Protein AF-A0A920HCD6-F1 (afdb_monomer_lite)

pLDDT: mean 88.65, std 14.29, range [40.38, 98.19]

Sequence (87 aa):
MPDLSRAYVDPFFSQTTLAVFCDVLDPITGEPYERDPRGTAKAALAHMQAAGIADTAYFGPEAEFFIFEDVQGGRVHEPFDVSGGLS

Foldseek 3Di:
DWDPPDKDFDPPDPDTDIDTDDFDADPPPRHGDPPGVVSVVVVVQVVCVVVVNDNDDDDDDDDFDFDAPDDDPPDGDDTDGPPPPDD

Structure (mmCIF, N/CA/C/O backbone):
data_AF-A0A920HCD6-F1
#
_entry.id   AF-A0A920HCD6-F1
#
loop_
_atom_site.group_PDB
_atom_site.id
_atom_site.type_symbol
_atom_site.label_atom_id
_atom_site.label_alt_id
_atom_site.label_comp_id
_atom_site.label_asym_id
_atom_site.label_entity_id
_atom_site.label_seq_id
_atom_site.pdbx_PDB_ins_code
_atom_site.Cartn_x
_atom_site.Cartn_y
_atom_site.Cartn_z
_atom_site.occupancy
_atom_site.B_iso_or_equiv
_atom_site.auth_seq_id
_atom_site.auth_comp_id
_atom_site.auth_asym_id
_atom_site.auth_atom_id
_atom_site.pdbx_PDB_model_num
ATOM 1 N N . MET A 1 1 ? -0.212 2.020 11.207 1.00 93.06 1 MET A N 1
ATOM 2 C CA . MET A 1 1 ? -0.502 0.641 11.632 1.00 93.06 1 MET A CA 1
ATOM 3 C C . MET A 1 1 ? -0.053 -0.344 10.558 1.00 93.06 1 MET A C 1
ATOM 5 O O . MET A 1 1 ? -0.488 -0.167 9.426 1.00 93.06 1 MET A O 1
ATOM 9 N N . PRO A 1 2 ? 0.805 -1.332 10.869 1.00 95.06 2 PRO A N 1
ATOM 10 C CA . PRO A 1 2 ? 1.211 -2.371 9.920 1.00 95.06 2 PRO A CA 1
ATOM 11 C C . PRO A 1 2 ? 0.055 -3.300 9.525 1.00 95.06 2 PRO A C 1
ATOM 13 O O . PRO A 1 2 ? -0.736 -3.707 10.373 1.00 95.06 2 PRO A O 1
ATOM 16 N N . ASP A 1 3 ? -0.010 -3.667 8.249 1.00 95.81 3 ASP A N 1
ATOM 17 C CA . ASP A 1 3 ? -0.999 -4.564 7.655 1.00 95.81 3 ASP A CA 1
ATOM 18 C C . ASP A 1 3 ? -0.279 -5.728 6.957 1.00 95.81 3 ASP A C 1
ATOM 20 O O . ASP A 1 3 ? 0.431 -5.550 5.963 1.00 95.81 3 ASP A O 1
ATOM 24 N N . LEU A 1 4 ? -0.457 -6.934 7.503 1.00 96.50 4 LEU A N 1
ATOM 25 C CA . LEU A 1 4 ? 0.261 -8.139 7.083 1.00 96.50 4 LEU A CA 1
ATOM 26 C C . LEU A 1 4 ? -0.437 -8.914 5.957 1.00 96.50 4 LEU A C 1
ATOM 28 O O . LEU A 1 4 ? 0.112 -9.905 5.483 1.00 96.50 4 LEU A O 1
ATOM 32 N N . SER A 1 5 ? -1.619 -8.481 5.506 1.00 96.69 5 SER A N 1
ATOM 33 C CA . SER A 1 5 ? -2.429 -9.221 4.521 1.00 96.69 5 SER A CA 1
ATOM 34 C C . SER A 1 5 ? -1.718 -9.461 3.185 1.00 96.69 5 SER A C 1
ATOM 36 O O . SER A 1 5 ? -2.010 -10.441 2.501 1.00 96.69 5 SER A O 1
ATOM 38 N N . ARG A 1 6 ? -0.781 -8.577 2.814 1.00 95.12 6 ARG A N 1
ATOM 39 C CA . ARG A 1 6 ? 0.037 -8.667 1.593 1.00 95.12 6 ARG A CA 1
ATOM 40 C C . ARG A 1 6 ? 1.517 -8.362 1.832 1.00 95.12 6 ARG A C 1
ATOM 42 O O . ARG A 1 6 ? 2.167 -7.761 0.980 1.00 95.12 6 ARG A O 1
ATOM 49 N N . ALA A 1 7 ? 2.039 -8.732 2.998 1.00 97.38 7 ALA A N 1
ATOM 50 C CA . ALA A 1 7 ? 3.477 -8.654 3.242 1.00 97.38 7 ALA A CA 1
ATOM 51 C C . ALA A 1 7 ? 4.242 -9.619 2.313 1.00 97.38 7 ALA A C 1
ATOM 53 O O . ALA A 1 7 ? 3.748 -10.706 2.008 1.00 97.38 7 ALA A O 1
ATOM 54 N N . TYR A 1 8 ? 5.441 -9.236 1.869 1.00 97.44 8 TYR A N 1
ATOM 55 C CA . TYR A 1 8 ? 6.277 -10.055 0.981 1.00 97.44 8 TYR A CA 1
ATOM 56 C C . TYR A 1 8 ? 7.773 -9.860 1.265 1.00 97.44 8 TYR A C 1
ATOM 58 O O . TYR A 1 8 ? 8.180 -8.835 1.809 1.00 97.44 8 TYR A O 1
ATOM 66 N N . VAL A 1 9 ? 8.598 -10.854 0.922 1.00 97.88 9 VAL A N 1
ATOM 67 C CA . VAL A 1 9 ? 10.064 -10.752 1.027 1.00 97.88 9 VAL A CA 1
ATOM 68 C C . VAL A 1 9 ? 10.590 -9.975 -0.175 1.00 97.88 9 VAL A C 1
ATOM 70 O O . VAL A 1 9 ? 10.288 -10.334 -1.312 1.00 97.88 9 VAL A O 1
ATOM 73 N N . ASP A 1 10 ? 11.362 -8.920 0.073 1.00 97.12 10 ASP A N 1
ATOM 74 C CA . ASP A 1 10 ? 11.966 -8.111 -0.984 1.00 97.12 10 ASP A CA 1
ATOM 75 C C . ASP A 1 10 ? 13.003 -8.946 -1.769 1.00 97.12 10 ASP A C 1
ATOM 77 O O . ASP A 1 10 ? 13.913 -9.509 -1.153 1.00 97.12 10 ASP A O 1
ATOM 81 N N . PRO A 1 11 ? 12.883 -9.062 -3.106 1.00 97.44 11 PRO A N 1
ATOM 82 C CA . PRO A 1 11 ? 13.767 -9.906 -3.909 1.00 97.44 11 PRO A CA 1
ATOM 83 C C . PRO A 1 11 ? 15.102 -9.240 -4.289 1.00 97.44 11 PRO A C 1
ATOM 85 O O . PRO A 1 11 ? 15.945 -9.893 -4.901 1.00 97.44 11 PRO A O 1
ATOM 88 N N . PHE A 1 12 ? 15.298 -7.958 -3.978 1.00 97.06 12 PHE A N 1
ATOM 89 C CA . PHE A 1 12 ? 16.442 -7.158 -4.423 1.00 97.06 12 PHE A CA 1
ATOM 90 C C . PHE A 1 12 ? 17.421 -6.826 -3.293 1.00 97.06 12 PHE A C 1
ATOM 92 O O . PHE A 1 12 ? 18.607 -6.607 -3.550 1.00 97.06 12 PHE A O 1
ATOM 99 N N . PHE A 1 13 ? 16.955 -6.782 -2.044 1.00 96.31 13 PHE A N 1
ATOM 100 C CA . PHE A 1 13 ? 17.822 -6.517 -0.896 1.00 96.31 13 PHE A CA 1
ATOM 101 C C . PHE A 1 13 ? 18.812 -7.668 -0.647 1.00 96.31 13 PHE A C 1
ATOM 103 O O . PHE A 1 13 ? 18.466 -8.845 -0.715 1.00 96.31 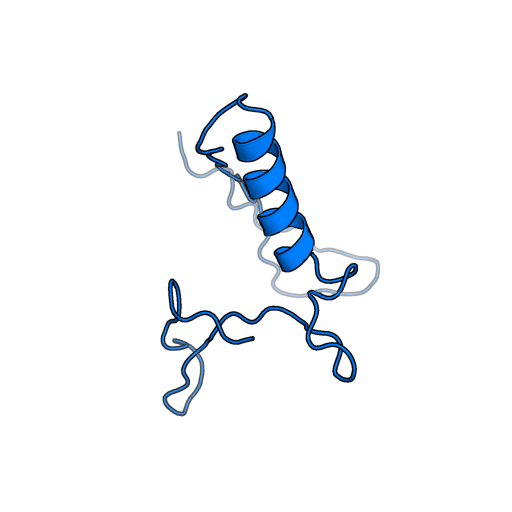13 PHE A O 1
ATOM 110 N N . SER A 1 14 ? 20.063 -7.327 -0.307 1.00 96.44 14 SER A N 1
ATOM 111 C CA . SER A 1 14 ? 21.127 -8.314 -0.049 1.00 96.44 14 SER A CA 1
ATOM 112 C C . SER A 1 14 ? 20.909 -9.122 1.232 1.00 96.44 14 SER A C 1
ATOM 114 O O . SER A 1 14 ? 21.301 -10.284 1.314 1.00 96.44 14 SER A O 1
ATOM 116 N N . GLN A 1 15 ? 20.294 -8.505 2.241 1.00 97.56 15 GLN A N 1
ATOM 117 C CA . GLN A 1 15 ? 19.839 -9.164 3.459 1.00 97.56 15 GLN A CA 1
ATOM 118 C C . GLN A 1 15 ? 18.339 -9.427 3.363 1.00 97.56 15 GLN A C 1
ATOM 120 O O . GLN A 1 15 ? 17.590 -8.568 2.894 1.00 97.56 15 GLN A O 1
ATOM 125 N N . THR A 1 16 ? 17.897 -10.583 3.864 1.00 97.25 16 THR A N 1
ATOM 126 C CA . THR A 1 16 ? 16.479 -10.961 3.883 1.00 97.25 16 THR A CA 1
ATOM 127 C C . THR A 1 16 ? 15.644 -9.880 4.562 1.00 97.25 16 THR A C 1
ATOM 129 O O . THR A 1 16 ? 15.723 -9.695 5.776 1.00 97.25 16 THR A O 1
ATOM 132 N N . THR A 1 17 ? 14.835 -9.184 3.765 1.00 98.19 17 THR A N 1
ATOM 133 C CA . THR A 1 17 ? 14.036 -8.034 4.197 1.00 98.19 17 THR A CA 1
ATOM 134 C C . THR A 1 17 ? 12.560 -8.296 3.914 1.00 98.19 17 THR A C 1
ATOM 136 O O . THR A 1 17 ? 12.205 -8.770 2.837 1.00 98.19 17 THR A O 1
ATOM 139 N N . LEU A 1 18 ? 11.691 -8.004 4.886 1.00 97.69 18 LEU A N 1
ATOM 140 C CA . LEU A 1 18 ? 10.239 -8.123 4.747 1.00 97.69 18 LEU A CA 1
ATOM 141 C C . LEU A 1 18 ? 9.629 -6.743 4.472 1.00 97.69 18 LEU A C 1
ATOM 143 O O . LEU A 1 18 ? 9.731 -5.845 5.308 1.00 97.69 18 LEU A O 1
ATOM 147 N N . ALA A 1 19 ? 8.959 -6.596 3.333 1.00 97.88 19 ALA A N 1
ATOM 148 C CA . ALA A 1 19 ? 8.166 -5.423 2.999 1.00 97.88 19 ALA A CA 1
ATOM 149 C C . ALA A 1 19 ? 6.748 -5.562 3.573 1.00 97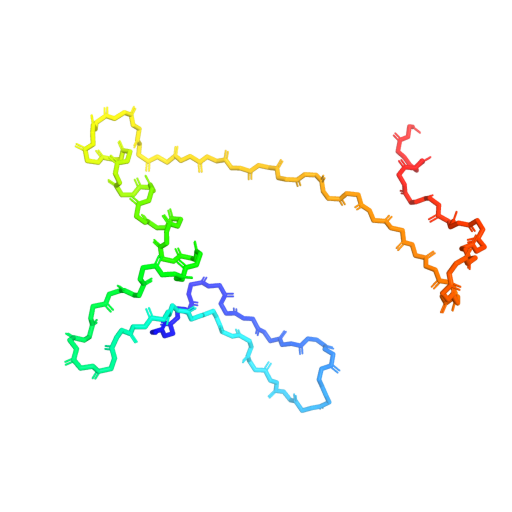.88 19 ALA A C 1
ATOM 151 O O . ALA A 1 19 ? 6.070 -6.575 3.373 1.00 97.88 19 ALA A O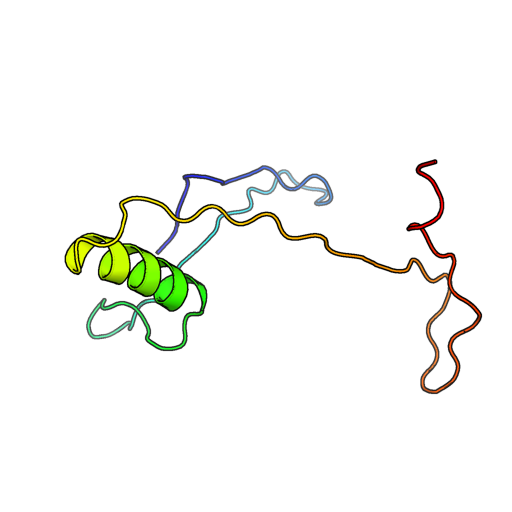 1
ATOM 152 N N . VAL A 1 20 ? 6.297 -4.533 4.296 1.00 97.94 20 VAL A N 1
ATOM 153 C CA . VAL A 1 20 ? 4.992 -4.494 4.969 1.00 97.94 20 VAL A CA 1
ATOM 154 C C . VAL A 1 20 ? 4.298 -3.177 4.649 1.00 97.94 20 VAL A C 1
ATOM 156 O O . VAL A 1 20 ? 4.902 -2.109 4.741 1.00 97.94 20 VAL A O 1
ATOM 159 N N . PHE A 1 21 ? 3.018 -3.247 4.294 1.00 97.31 21 PHE A N 1
ATOM 160 C CA . PHE A 1 21 ? 2.206 -2.052 4.105 1.00 97.31 21 PHE A CA 1
ATOM 161 C C . PHE A 1 21 ? 1.767 -1.481 5.449 1.00 97.31 21 PHE A C 1
ATOM 163 O O . PHE A 1 21 ? 1.444 -2.229 6.368 1.00 97.31 21 PHE A O 1
ATOM 170 N N . CYS A 1 22 ? 1.694 -0.158 5.547 1.00 96.06 22 CYS A N 1
ATOM 171 C CA . CYS A 1 22 ? 1.283 0.526 6.764 1.00 96.06 22 CYS A CA 1
ATOM 172 C C . CYS A 1 22 ? 0.290 1.641 6.446 1.00 96.06 22 CYS A C 1
ATOM 174 O O . CYS A 1 22 ? 0.427 2.314 5.428 1.00 96.06 22 CYS A O 1
ATOM 176 N N . ASP A 1 23 ? -0.654 1.856 7.357 1.00 96.06 23 ASP A N 1
ATOM 177 C CA . ASP A 1 23 ? -1.477 3.066 7.395 1.00 96.06 23 ASP A CA 1
ATOM 178 C C . ASP A 1 23 ? -0.832 4.113 8.325 1.00 96.06 23 ASP A C 1
ATOM 180 O O . ASP A 1 23 ? -0.096 3.753 9.255 1.00 96.06 23 ASP A O 1
ATOM 184 N N . VAL A 1 24 ? -1.136 5.395 8.144 1.00 96.06 24 VAL A N 1
ATOM 185 C CA . VAL A 1 24 ? -0.714 6.468 9.062 1.00 96.06 24 VAL A CA 1
ATOM 186 C C . VAL A 1 24 ? -1.822 6.749 10.078 1.00 96.06 24 VAL A C 1
ATOM 188 O O . VAL A 1 24 ? -2.992 6.857 9.718 1.00 96.06 24 VAL A O 1
ATOM 191 N N . LEU A 1 25 ? -1.447 6.874 11.353 1.00 95.56 25 LEU A N 1
ATOM 192 C CA . LEU A 1 25 ? -2.351 7.239 12.446 1.00 95.56 25 LEU A CA 1
ATOM 193 C C . LEU A 1 25 ? -1.872 8.535 13.102 1.00 95.56 25 LEU A C 1
ATOM 195 O O . LEU A 1 25 ? -0.663 8.773 13.184 1.00 95.56 25 LEU A O 1
ATOM 199 N N . ASP A 1 26 ? -2.809 9.344 13.588 1.00 94.69 26 ASP A N 1
ATOM 200 C CA . ASP A 1 26 ? -2.500 10.489 14.440 1.00 94.69 26 ASP A CA 1
ATOM 201 C C . ASP A 1 26 ? -1.878 9.994 15.764 1.00 94.69 26 ASP A C 1
ATOM 203 O O . ASP A 1 26 ? -2.434 9.102 16.410 1.00 94.69 26 ASP A O 1
ATOM 207 N N . PRO A 1 27 ? -0.720 10.528 16.190 1.00 93.62 27 PRO A N 1
ATOM 208 C CA . PRO A 1 27 ? -0.017 10.028 17.370 1.00 93.62 27 PRO A CA 1
ATOM 209 C C . PRO A 1 27 ? -0.695 10.392 18.700 1.00 93.62 27 PRO A C 1
ATOM 211 O O . PRO A 1 27 ? -0.385 9.775 19.718 1.00 93.62 27 PRO A O 1
ATOM 214 N N . ILE A 1 28 ? -1.568 11.402 18.716 1.00 95.94 28 ILE A N 1
ATOM 215 C CA . ILE A 1 28 ? -2.282 11.872 19.907 1.00 95.94 28 ILE A CA 1
ATOM 216 C C . ILE A 1 28 ? -3.599 11.114 20.049 1.00 95.94 28 ILE A C 1
ATOM 218 O O . ILE A 1 28 ? -3.900 10.609 21.128 1.00 95.94 28 ILE A O 1
ATOM 222 N N . THR A 1 29 ? -4.393 11.049 18.978 1.00 95.44 29 THR A N 1
ATOM 223 C CA . THR A 1 29 ? -5.740 10.456 19.029 1.00 95.44 29 THR A CA 1
ATOM 224 C C . THR A 1 29 ? -5.755 8.971 18.680 1.00 95.44 29 THR A C 1
ATOM 226 O O . THR A 1 29 ? -6.669 8.264 19.091 1.00 95.44 29 THR A O 1
ATOM 229 N N . GLY A 1 30 ? -4.755 8.482 17.941 1.00 92.62 30 GLY A N 1
ATOM 230 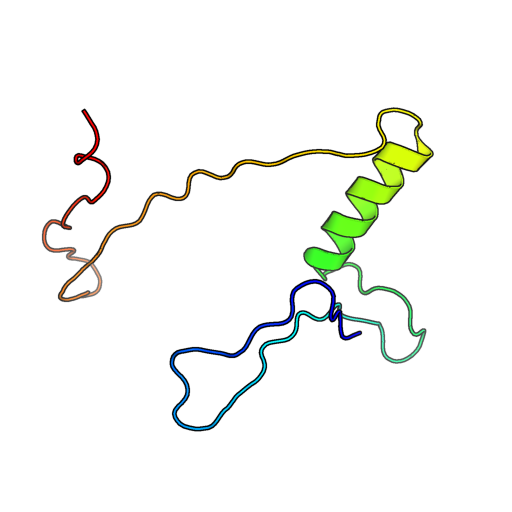C CA . GLY A 1 30 ? -4.732 7.125 17.393 1.00 92.62 30 GLY A CA 1
ATOM 231 C C . GLY A 1 30 ? -5.651 6.923 16.184 1.00 92.62 30 GLY A C 1
ATOM 232 O O . GLY A 1 30 ? -5.714 5.815 15.653 1.00 92.62 30 GLY A O 1
ATOM 233 N N . GLU A 1 31 ? -6.346 7.970 15.739 1.00 94.38 31 GLU A N 1
ATOM 234 C CA . GLU A 1 31 ? -7.296 7.911 14.629 1.00 94.38 31 GLU A CA 1
ATOM 235 C C . GLU A 1 31 ? -6.589 7.844 13.263 1.00 94.38 31 GLU A C 1
ATOM 237 O O . GLU A 1 31 ? -5.443 8.295 13.131 1.00 94.38 31 GLU A O 1
ATOM 242 N N . PRO A 1 32 ? -7.255 7.310 12.219 1.00 94.12 32 PRO A N 1
ATOM 243 C CA . PRO A 1 32 ? -6.737 7.325 10.856 1.00 94.12 32 PRO A CA 1
ATOM 244 C C . PRO A 1 32 ? -6.375 8.734 10.386 1.00 94.12 32 PRO A C 1
ATOM 246 O O . PRO A 1 32 ? -7.159 9.675 10.510 1.00 94.12 32 PRO A O 1
ATOM 249 N N . TYR A 1 33 ? -5.189 8.876 9.800 1.00 94.94 33 TYR A N 1
ATOM 250 C CA . TYR A 1 33 ? -4.738 10.159 9.282 1.00 94.94 33 TYR A CA 1
ATOM 251 C C . TYR A 1 33 ? -5.414 10.483 7.944 1.00 94.94 33 TYR A C 1
ATOM 253 O O . TYR A 1 33 ? -5.287 9.738 6.976 1.00 94.94 33 TYR A O 1
ATOM 261 N N . GLU A 1 34 ? -6.091 11.630 7.859 1.00 92.50 34 GLU A N 1
ATOM 262 C CA . GLU A 1 34 ? -6.919 12.001 6.698 1.00 92.50 34 GLU A CA 1
ATOM 263 C C . GLU A 1 34 ? -6.134 12.113 5.378 1.00 92.50 34 GLU A C 1
ATOM 265 O O . GLU A 1 34 ? -6.688 11.891 4.303 1.00 92.50 34 GLU A O 1
ATOM 270 N N . ARG A 1 35 ? -4.833 12.430 5.439 1.00 93.81 35 ARG A N 1
ATOM 271 C CA . ARG A 1 35 ? -3.980 12.564 4.242 1.00 93.81 35 ARG A CA 1
ATOM 272 C C . ARG A 1 35 ? -3.248 11.279 3.861 1.00 93.81 35 ARG A C 1
ATOM 274 O O . ARG A 1 35 ? -2.400 11.316 2.973 1.00 93.81 35 ARG A O 1
ATOM 281 N N . ASP A 1 36 ? -3.530 10.167 4.535 1.00 96.56 36 ASP A N 1
ATOM 282 C CA . ASP A 1 36 ? -3.051 8.859 4.103 1.00 96.56 36 ASP A CA 1
ATOM 283 C C . ASP A 1 36 ? -3.910 8.356 2.927 1.00 96.56 36 ASP A C 1
ATOM 285 O O . ASP A 1 36 ? -5.074 8.003 3.138 1.00 96.56 36 ASP A O 1
ATOM 289 N N . PRO A 1 37 ? -3.365 8.261 1.697 1.00 96.94 37 PRO A N 1
ATOM 290 C CA . PRO A 1 37 ? -4.131 7.805 0.538 1.00 96.94 37 PRO A CA 1
ATOM 291 C C . PRO A 1 37 ? -4.685 6.384 0.713 1.00 96.94 37 PRO A C 1
ATOM 293 O O . PRO A 1 37 ? -5.759 6.069 0.193 1.00 96.94 37 PRO A O 1
ATOM 296 N N . ARG A 1 38 ? -3.994 5.515 1.465 1.00 96.19 38 ARG A N 1
ATOM 297 C CA . ARG A 1 38 ? -4.475 4.157 1.754 1.00 96.19 38 ARG A CA 1
ATOM 298 C C . ARG A 1 38 ? -5.656 4.190 2.722 1.00 96.19 38 ARG A C 1
ATOM 300 O O . ARG A 1 38 ? -6.631 3.466 2.513 1.00 96.19 38 ARG A O 1
ATOM 307 N N . GLY A 1 39 ? -5.589 5.055 3.733 1.00 95.50 39 GLY A N 1
ATOM 308 C CA . GLY A 1 39 ? -6.703 5.353 4.632 1.00 95.50 39 GLY A CA 1
ATOM 309 C C . GLY A 1 39 ? -7.932 5.847 3.866 1.00 95.50 39 GLY A C 1
ATOM 310 O O . GLY A 1 39 ? -9.023 5.302 4.039 1.00 95.50 39 GLY A O 1
ATOM 311 N N . THR A 1 40 ? -7.747 6.790 2.935 1.00 95.94 40 THR A N 1
ATOM 312 C CA . THR A 1 40 ? -8.822 7.281 2.056 1.00 95.94 40 THR A CA 1
ATOM 313 C C . THR A 1 40 ? -9.443 6.156 1.220 1.00 95.94 40 THR A C 1
ATOM 315 O O . THR A 1 40 ? -10.667 6.055 1.144 1.00 95.94 40 THR A O 1
ATOM 318 N N . ALA A 1 41 ? -8.634 5.266 0.634 1.00 95.75 41 ALA A N 1
ATOM 319 C CA . ALA A 1 41 ? -9.138 4.137 -0.153 1.00 95.75 41 ALA A CA 1
ATOM 320 C C . ALA A 1 41 ? -9.973 3.150 0.688 1.00 95.75 41 ALA A C 1
ATOM 322 O O . ALA A 1 41 ? -11.035 2.703 0.250 1.00 95.75 41 ALA A O 1
ATOM 323 N N . LYS A 1 42 ? -9.535 2.843 1.919 1.00 95.19 42 LYS A N 1
ATOM 324 C CA . LYS A 1 42 ? -10.297 2.010 2.868 1.00 95.19 42 LYS A CA 1
ATOM 325 C C . LYS A 1 42 ? -11.622 2.670 3.260 1.00 95.19 42 LYS A C 1
ATOM 327 O O . LYS A 1 42 ? -12.654 2.000 3.271 1.00 95.19 42 LYS A O 1
ATOM 332 N N . ALA A 1 43 ? -11.607 3.977 3.529 1.00 94.81 43 ALA A N 1
ATOM 333 C CA . ALA A 1 43 ? -12.807 4.744 3.857 1.00 94.81 43 ALA A CA 1
ATOM 334 C C . ALA A 1 43 ? -13.814 4.769 2.695 1.00 94.81 43 ALA A C 1
ATOM 336 O O . ALA A 1 43 ? -15.011 4.616 2.928 1.00 94.81 43 ALA A O 1
ATOM 337 N N . ALA A 1 44 ? -13.346 4.887 1.448 1.00 95.81 44 ALA A N 1
ATOM 338 C CA . ALA A 1 44 ? -14.204 4.831 0.265 1.00 95.81 44 ALA A CA 1
ATOM 339 C C . ALA A 1 44 ? -14.910 3.469 0.119 1.00 95.81 44 ALA A C 1
ATOM 341 O O . ALA A 1 44 ? -16.119 3.425 -0.119 1.00 95.81 44 ALA A O 1
ATOM 342 N N . LEU A 1 45 ? -14.186 2.361 0.320 1.00 95.75 45 LEU A N 1
ATOM 343 C CA . LEU A 1 45 ? -14.772 1.017 0.284 1.00 95.75 45 LEU A CA 1
ATOM 344 C C . LEU A 1 45 ? -15.804 0.818 1.409 1.00 95.75 45 LEU A C 1
ATOM 346 O O . LEU A 1 45 ? -16.908 0.339 1.154 1.00 95.75 45 LEU A O 1
ATOM 350 N N . ALA A 1 46 ? -15.476 1.246 2.633 1.00 95.75 46 ALA A N 1
ATOM 351 C CA . ALA A 1 46 ? -16.389 1.182 3.775 1.00 95.75 46 ALA A CA 1
ATOM 352 C C . ALA A 1 46 ? -17.645 2.045 3.567 1.00 95.75 46 ALA A C 1
ATOM 354 O O . ALA A 1 46 ? -18.746 1.633 3.926 1.00 95.75 46 ALA A O 1
ATOM 355 N N . HIS A 1 47 ? -17.500 3.222 2.952 1.00 96.50 47 HIS A N 1
ATOM 356 C CA . HIS A 1 47 ? -18.624 4.095 2.622 1.00 96.50 47 HIS A CA 1
ATOM 357 C C . HIS A 1 47 ? -19.579 3.446 1.615 1.00 96.50 47 HIS A C 1
ATOM 359 O O . HIS A 1 47 ? -20.787 3.454 1.835 1.00 96.50 47 HIS A O 1
A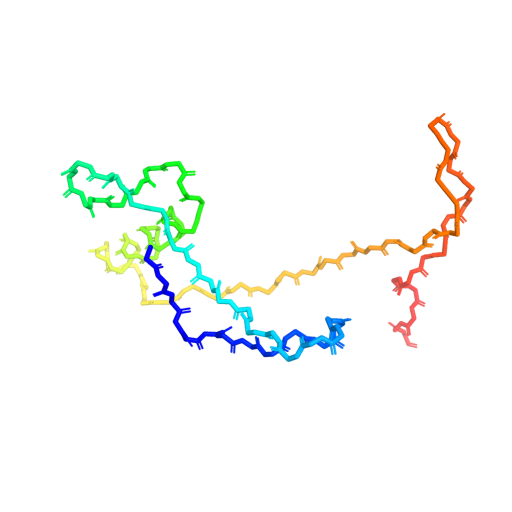TOM 365 N N . MET A 1 48 ? -19.054 2.848 0.542 1.00 97.19 48 MET A N 1
ATOM 366 C CA . MET A 1 48 ? -19.859 2.138 -0.460 1.00 97.19 48 MET A CA 1
ATOM 367 C C . MET A 1 48 ? -20.677 0.999 0.166 1.00 97.19 48 MET A C 1
ATOM 369 O O . MET A 1 48 ? -21.862 0.848 -0.148 1.00 97.19 48 MET A O 1
ATOM 373 N N . GLN A 1 49 ? -20.059 0.248 1.082 1.00 96.62 49 GLN A N 1
ATOM 374 C CA . GLN A 1 49 ? -20.730 -0.817 1.821 1.00 96.62 49 GLN A CA 1
ATOM 375 C C . GLN A 1 49 ? -21.800 -0.259 2.773 1.00 96.62 49 GLN A C 1
ATOM 377 O O . GLN A 1 49 ? -22.932 -0.736 2.773 1.00 96.62 49 GLN A O 1
ATOM 382 N N . ALA A 1 50 ? -21.486 0.790 3.541 1.00 97.31 50 ALA A N 1
ATOM 383 C CA . ALA A 1 50 ? -22.427 1.426 4.467 1.00 97.31 50 ALA A CA 1
ATOM 384 C C . ALA A 1 50 ? -23.623 2.086 3.757 1.00 97.31 50 ALA A C 1
ATOM 386 O O . ALA A 1 50 ? -24.729 2.100 4.291 1.00 97.31 50 ALA A O 1
ATOM 387 N N . ALA A 1 51 ? -23.416 2.603 2.544 1.00 97.31 51 ALA A N 1
ATOM 388 C CA . ALA A 1 51 ? -24.472 3.141 1.692 1.00 97.31 51 ALA A CA 1
ATOM 389 C C . ALA A 1 51 ? -25.366 2.050 1.065 1.00 97.31 51 ALA A C 1
ATOM 391 O O . ALA A 1 51 ? -26.379 2.378 0.450 1.00 97.31 51 ALA A O 1
ATOM 392 N N . GLY A 1 52 ? -25.006 0.766 1.202 1.00 96.19 52 GLY A N 1
ATOM 393 C CA . GLY A 1 52 ? -25.759 -0.360 0.646 1.00 96.19 52 GLY A CA 1
ATOM 394 C C . GLY A 1 52 ? -25.669 -0.479 -0.877 1.00 96.19 52 GLY A C 1
ATOM 395 O O . GLY A 1 52 ? -26.564 -1.052 -1.492 1.00 96.19 52 GLY A O 1
ATOM 396 N N . ILE A 1 53 ? -24.623 0.083 -1.496 1.00 96.06 53 ILE A N 1
ATOM 397 C CA . ILE A 1 53 ? -24.454 0.078 -2.957 1.00 96.06 53 ILE A CA 1
ATOM 398 C C . ILE A 1 53 ? -23.865 -1.257 -3.424 1.00 96.06 53 ILE A C 1
ATOM 400 O O . ILE A 1 53 ? -24.393 -1.882 -4.341 1.00 96.06 53 ILE A O 1
ATOM 404 N N . ALA A 1 54 ? -22.758 -1.678 -2.808 1.00 95.00 54 ALA A N 1
ATOM 405 C CA . ALA A 1 54 ? -22.056 -2.921 -3.116 1.00 95.00 54 ALA A CA 1
ATOM 406 C C . ALA A 1 54 ? -21.088 -3.293 -1.983 1.00 95.00 54 ALA A C 1
ATOM 408 O O . ALA A 1 54 ? -20.636 -2.426 -1.234 1.00 95.00 54 ALA A O 1
ATOM 409 N N . ASP A 1 55 ? -20.710 -4.570 -1.911 1.00 94.25 55 ASP A N 1
ATOM 410 C CA . ASP A 1 55 ? -19.753 -5.073 -0.917 1.00 94.25 55 ASP A CA 1
ATOM 411 C C . ASP A 1 55 ? -18.288 -4.950 -1.363 1.00 94.25 55 ASP A C 1
ATOM 413 O O . ASP A 1 55 ? -17.377 -4.894 -0.540 1.00 94.25 55 ASP A O 1
ATOM 417 N N . THR A 1 56 ? -18.012 -4.967 -2.670 1.00 94.88 56 THR A N 1
ATOM 418 C CA . THR A 1 56 ? -16.641 -4.972 -3.203 1.00 94.88 56 THR A CA 1
ATOM 419 C C . THR A 1 56 ? -16.573 -4.266 -4.551 1.00 94.88 56 THR A C 1
ATOM 421 O O . THR A 1 56 ? -17.416 -4.484 -5.417 1.00 94.88 56 THR A O 1
ATOM 424 N N . ALA A 1 57 ? -15.536 -3.448 -4.735 1.00 95.62 57 ALA A N 1
ATOM 425 C CA . ALA A 1 57 ? -15.181 -2.837 -6.010 1.00 95.62 57 ALA A CA 1
ATOM 426 C C . ALA A 1 57 ? -13.860 -3.442 -6.506 1.00 95.62 57 ALA A C 1
ATOM 428 O O . ALA A 1 57 ? -12.846 -3.387 -5.808 1.00 95.62 57 ALA A O 1
ATOM 429 N N . TYR A 1 58 ? -13.875 -4.033 -7.702 1.00 96.19 58 TYR A N 1
ATOM 430 C CA . TYR A 1 58 ? -12.695 -4.624 -8.332 1.00 96.19 58 TYR A CA 1
ATOM 431 C C . TYR A 1 58 ? -12.049 -3.625 -9.297 1.00 96.19 58 TYR A C 1
ATOM 433 O O . TYR A 1 58 ? -12.740 -3.008 -10.103 1.00 96.19 58 TYR A O 1
ATOM 441 N N . PHE A 1 59 ? -10.722 -3.495 -9.230 1.00 96.25 59 PHE A N 1
ATOM 442 C CA . PHE A 1 59 ? -9.932 -2.599 -10.078 1.00 96.25 59 PHE A CA 1
ATOM 443 C C . PHE A 1 59 ? -8.870 -3.401 -10.839 1.00 96.25 59 PHE A C 1
ATOM 445 O O . PHE A 1 59 ? -8.137 -4.177 -10.225 1.00 96.25 59 PHE A O 1
ATOM 452 N N . GLY A 1 60 ? -8.780 -3.193 -12.156 1.00 96.44 60 GLY A N 1
ATOM 453 C CA . GLY A 1 60 ? -7.763 -3.776 -13.037 1.00 96.44 60 GLY A CA 1
ATOM 454 C C . GLY A 1 60 ? -6.947 -2.677 -13.720 1.00 96.44 60 GLY A C 1
ATOM 455 O O . GLY A 1 60 ? -7.335 -2.248 -14.801 1.00 96.44 60 GLY A O 1
ATOM 456 N N . PRO A 1 61 ? -5.885 -2.152 -13.081 1.00 94.25 61 PRO A N 1
ATOM 457 C CA . PRO A 1 61 ? -5.054 -1.113 -13.680 1.00 94.25 61 PRO A CA 1
ATOM 458 C C . PRO A 1 61 ? -4.136 -1.687 -14.772 1.00 94.25 61 PRO A C 1
ATOM 460 O O . PRO A 1 61 ? -3.465 -2.693 -14.548 1.00 94.25 61 PRO A O 1
ATOM 463 N N . GLU A 1 62 ? -4.053 -1.004 -15.913 1.00 95.81 62 GLU A N 1
ATOM 464 C CA . GLU A 1 62 ? -3.107 -1.291 -17.001 1.00 95.81 62 GLU A CA 1
ATOM 465 C C . GLU A 1 62 ? -2.024 -0.205 -17.004 1.00 95.81 62 GLU A C 1
ATOM 467 O O . GLU A 1 62 ? -2.230 0.906 -17.489 1.00 95.81 62 GLU A O 1
ATOM 472 N N . ALA A 1 63 ? -0.892 -0.493 -16.358 1.00 91.50 63 ALA A N 1
ATOM 473 C CA . ALA A 1 63 ? 0.217 0.449 -16.250 1.00 91.50 63 ALA A CA 1
ATOM 474 C C . ALA A 1 63 ? 1.220 0.223 -17.388 1.00 91.50 63 ALA A C 1
ATOM 476 O O . ALA A 1 63 ? 2.023 -0.709 -17.339 1.00 91.50 63 ALA A O 1
ATOM 477 N N . GLU A 1 64 ? 1.187 1.094 -18.391 1.00 93.12 64 GLU A N 1
ATOM 478 C CA . GLU A 1 64 ? 2.231 1.176 -19.413 1.00 93.12 64 GLU A CA 1
ATOM 479 C C . GLU A 1 64 ? 3.478 1.868 -18.845 1.00 93.12 64 GLU A C 1
ATOM 481 O O . GLU A 1 64 ? 3.390 2.794 -18.031 1.00 93.12 64 GLU A O 1
ATOM 486 N N . PHE A 1 65 ? 4.659 1.415 -19.261 1.00 90.50 65 PHE A N 1
ATOM 487 C CA . PHE A 1 65 ? 5.934 1.989 -18.840 1.00 90.50 65 PHE A CA 1
ATOM 488 C C . PHE A 1 65 ? 6.967 1.904 -19.964 1.00 90.50 65 PHE A C 1
ATOM 490 O O . PHE A 1 65 ? 6.855 1.083 -20.868 1.00 90.50 65 PHE A O 1
ATOM 497 N N . PHE A 1 66 ? 7.999 2.741 -19.879 1.00 88.56 66 PHE A N 1
ATOM 498 C CA . PHE A 1 66 ? 9.141 2.733 -20.790 1.00 88.56 66 PHE A CA 1
ATOM 499 C C . PHE A 1 66 ? 10.406 2.315 -20.041 1.00 88.56 66 PHE A C 1
ATOM 501 O O . PHE A 1 66 ? 10.564 2.633 -18.859 1.00 88.56 66 PHE A O 1
ATOM 508 N N . ILE A 1 67 ? 11.325 1.641 -20.734 1.00 87.88 67 ILE A N 1
ATOM 509 C CA . ILE A 1 67 ? 12.662 1.331 -20.217 1.00 87.88 67 ILE A CA 1
ATOM 510 C C . ILE A 1 67 ? 13.672 2.185 -20.984 1.00 87.88 67 ILE A C 1
ATOM 512 O O . ILE A 1 67 ? 13.763 2.104 -22.209 1.00 87.88 67 ILE A O 1
ATOM 516 N N . PHE A 1 68 ? 14.425 3.004 -20.251 1.00 86.50 68 PHE A N 1
ATOM 517 C CA . PHE A 1 68 ? 15.448 3.897 -20.794 1.00 86.50 68 PHE A CA 1
ATOM 518 C C . PHE A 1 68 ? 16.846 3.428 -20.387 1.00 86.50 68 PHE A C 1
ATOM 520 O O . PHE A 1 68 ? 17.035 2.948 -19.270 1.00 86.50 68 PHE A O 1
ATOM 527 N N . GLU A 1 69 ? 17.824 3.611 -21.276 1.00 87.69 69 GLU A N 1
ATOM 528 C CA . GLU A 1 69 ? 19.243 3.374 -20.975 1.00 87.69 69 GLU A CA 1
ATOM 529 C C . GLU A 1 69 ? 19.887 4.572 -20.254 1.00 87.69 69 GLU A C 1
ATOM 531 O O . GLU A 1 69 ? 20.619 4.384 -19.286 1.00 87.69 69 GLU A O 1
ATOM 536 N N . ASP A 1 70 ? 19.580 5.801 -20.689 1.00 85.50 70 ASP A N 1
ATOM 537 C CA . ASP A 1 70 ? 20.067 7.051 -20.090 1.00 85.50 70 ASP A CA 1
ATOM 538 C C . ASP A 1 70 ? 18.965 8.126 -20.086 1.00 85.50 70 ASP A C 1
ATOM 540 O O . ASP A 1 70 ? 18.136 8.194 -20.999 1.00 85.50 70 ASP A O 1
ATOM 544 N N . VAL A 1 71 ? 18.961 8.980 -19.057 1.00 82.62 71 VAL A N 1
ATOM 545 C CA . VAL A 1 71 ? 18.003 10.083 -18.885 1.00 82.62 71 VAL A CA 1
ATOM 546 C C . VAL A 1 71 ? 18.766 11.384 -18.637 1.00 82.62 71 VAL A C 1
ATOM 548 O O . VAL A 1 71 ? 19.313 11.603 -17.557 1.00 82.62 71 VAL A O 1
ATOM 551 N N . GLN A 1 72 ? 18.737 12.299 -19.613 1.00 83.00 72 GLN A N 1
ATOM 552 C CA . GLN A 1 72 ? 19.296 13.649 -19.485 1.00 83.00 72 GLN A CA 1
ATOM 553 C C . GLN A 1 72 ? 18.191 14.706 -19.590 1.00 83.00 72 GLN A C 1
ATOM 555 O O . GLN A 1 72 ? 17.327 14.655 -20.467 1.00 83.00 72 GLN A O 1
ATOM 560 N N . GLY A 1 73 ? 18.210 15.689 -18.684 1.00 75.38 73 GLY A N 1
ATOM 561 C CA . GLY A 1 73 ? 17.181 16.727 -18.595 1.00 75.38 73 GLY A CA 1
ATOM 562 C C . GLY A 1 73 ? 16.977 17.467 -19.921 1.00 75.38 73 GLY A C 1
ATOM 563 O O . GLY A 1 73 ? 17.840 18.226 -20.354 1.00 75.38 73 GLY A O 1
ATOM 564 N N . GLY A 1 74 ? 15.823 17.248 -20.558 1.00 67.06 74 GLY A N 1
ATOM 565 C CA . GLY A 1 74 ? 15.413 17.909 -21.802 1.00 67.06 74 GLY A CA 1
ATOM 566 C C . GLY A 1 74 ? 15.657 17.125 -23.099 1.00 67.06 74 GLY A C 1
ATOM 567 O O . GLY A 1 74 ? 15.174 17.562 -24.142 1.00 67.06 74 GLY A O 1
ATOM 568 N N . ARG A 1 75 ? 16.348 15.975 -23.073 1.00 55.88 75 ARG A N 1
ATOM 569 C CA . ARG A 1 75 ? 16.479 15.078 -24.237 1.00 55.88 75 ARG A CA 1
ATOM 570 C C . ARG A 1 75 ? 16.290 13.634 -23.801 1.00 55.88 75 ARG A C 1
ATOM 572 O O . ARG A 1 75 ? 17.147 13.057 -23.144 1.00 55.88 75 ARG A O 1
ATOM 579 N N . VAL A 1 76 ? 15.168 13.060 -24.208 1.00 57.88 76 VAL A N 1
ATOM 580 C CA . VAL A 1 76 ? 14.926 11.624 -24.117 1.00 57.88 76 VAL A CA 1
ATOM 581 C C . VAL A 1 76 ? 15.358 11.030 -25.456 1.00 57.88 76 VAL A C 1
ATOM 583 O O . VAL A 1 76 ? 14.852 11.446 -26.498 1.00 57.88 76 VAL A O 1
ATOM 586 N N . HIS A 1 77 ? 16.348 10.135 -25.449 1.00 60.47 77 HIS A N 1
ATOM 587 C CA . HIS A 1 77 ? 16.608 9.278 -26.607 1.00 60.47 77 HIS A CA 1
ATOM 588 C C . HIS A 1 77 ? 15.426 8.303 -26.728 1.00 60.47 77 HIS A C 1
ATOM 590 O O . HIS A 1 77 ? 14.935 7.852 -25.696 1.00 60.47 77 HIS A O 1
ATOM 596 N N . GLU A 1 78 ? 14.946 8.036 -27.947 1.00 63.56 78 GLU A N 1
ATOM 597 C CA . GLU A 1 78 ? 13.740 7.227 -28.220 1.00 63.56 78 GLU A CA 1
ATOM 598 C C . GLU A 1 78 ? 13.654 5.997 -27.285 1.00 63.56 78 GLU A C 1
ATOM 600 O O . GLU A 1 78 ? 14.568 5.163 -27.317 1.00 63.56 78 GLU A O 1
ATOM 605 N N . PRO A 1 79 ? 12.620 5.894 -26.421 1.00 65.88 79 PRO A N 1
ATOM 606 C CA . PRO A 1 79 ? 12.451 4.736 -25.553 1.00 65.88 79 PRO A CA 1
ATOM 607 C C . PRO A 1 79 ? 12.178 3.468 -26.348 1.00 65.88 79 PRO A C 1
ATOM 609 O O . PRO A 1 79 ? 11.525 3.496 -27.390 1.00 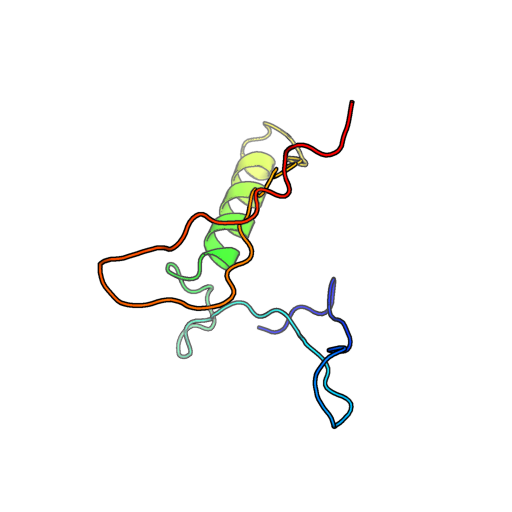65.88 79 PRO A O 1
ATOM 612 N N . PHE A 1 80 ? 12.564 2.329 -25.777 1.00 64.31 80 PHE A N 1
ATOM 613 C CA . PHE A 1 80 ? 11.986 1.063 -26.197 1.00 64.31 80 PHE A CA 1
ATOM 614 C C . PHE A 1 80 ? 10.562 0.953 -25.632 1.00 64.31 80 PHE A C 1
ATOM 616 O O . PHE A 1 80 ? 10.369 0.935 -24.413 1.00 64.31 80 PHE A O 1
ATOM 623 N N . ASP A 1 81 ? 9.571 0.915 -26.521 1.00 62.78 81 ASP A N 1
ATOM 624 C CA . ASP A 1 81 ? 8.171 0.671 -26.178 1.00 62.78 81 ASP A CA 1
ATOM 625 C C . ASP A 1 81 ? 7.939 -0.833 -25.967 1.00 62.78 81 ASP A C 1
ATOM 627 O O . ASP A 1 81 ? 8.141 -1.647 -26.869 1.00 62.78 81 ASP A O 1
ATOM 631 N N . VAL A 1 82 ? 7.521 -1.207 -24.757 1.00 64.62 82 VAL A N 1
ATOM 632 C CA . VAL A 1 82 ? 7.221 -2.599 -24.388 1.00 64.62 82 VAL A CA 1
ATOM 633 C C . VAL A 1 82 ? 5.750 -2.980 -24.615 1.00 64.62 82 VAL A C 1
ATOM 635 O O . VAL A 1 82 ? 5.389 -4.133 -24.383 1.00 64.62 82 VAL A O 1
ATOM 638 N N . SER A 1 83 ? 4.901 -2.063 -25.098 1.00 62.69 83 SER A N 1
ATOM 639 C CA . SER A 1 83 ? 3.471 -2.307 -25.350 1.00 62.69 83 SER A CA 1
ATOM 640 C C . SER A 1 83 ? 3.182 -3.056 -26.667 1.00 62.69 83 SER A C 1
ATOM 642 O O . SER A 1 83 ? 2.139 -3.694 -26.803 1.00 62.69 83 SER A O 1
ATOM 644 N N . GLY A 1 84 ? 4.122 -3.077 -27.621 1.00 51.94 84 GLY A N 1
ATOM 645 C CA . GLY A 1 84 ? 3.927 -3.627 -28.975 1.00 51.94 84 GLY A CA 1
ATOM 646 C C . GLY A 1 84 ? 4.082 -5.149 -29.158 1.00 51.94 84 GLY A C 1
ATOM 647 O O . GLY A 1 84 ? 4.262 -5.600 -30.287 1.00 51.94 84 GLY A O 1
ATOM 648 N N . GLY A 1 85 ? 4.074 -5.951 -28.087 1.00 47.84 85 GLY A N 1
ATOM 649 C CA . GLY A 1 85 ? 4.487 -7.368 -28.118 1.00 47.84 85 GLY A CA 1
ATOM 650 C C . GLY A 1 85 ? 3.390 -8.436 -28.006 1.00 47.84 85 GLY A C 1
ATOM 651 O O . GLY A 1 85 ? 3.725 -9.612 -27.872 1.00 47.84 85 GLY A O 1
ATOM 652 N N . LEU A 1 86 ? 2.106 -8.071 -28.027 1.00 46.34 86 LEU A N 1
ATOM 653 C CA . LEU A 1 86 ? 0.988 -9.023 -27.950 1.00 46.34 86 LEU A CA 1
ATOM 654 C C . LEU A 1 86 ? -0.008 -8.788 -29.097 1.00 46.34 86 LEU A C 1
ATOM 656 O O . LEU A 1 86 ? -1.040 -8.144 -28.924 1.00 46.34 86 LEU A O 1
ATOM 660 N N . SER A 1 87 ? 0.311 -9.348 -30.267 1.00 40.38 87 SER A N 1
ATOM 661 C CA . SER A 1 87 ? -0.651 -9.703 -31.322 1.00 40.38 87 SER A CA 1
ATOM 662 C C . SER A 1 87 ? -0.363 -11.108 -31.826 1.00 40.38 87 SER A C 1
ATOM 664 O O . SER A 1 87 ? 0.827 -11.343 -32.143 1.00 40.38 87 SER A O 1
#

Radius of gyration: 19.75 Å; chains: 1; bounding box: 47×29×51 Å

Secondary structure (DSSP, 8-state):
-EEEEEEEE-SS-SS--EEEEE--B-TTT-PBPTT-HHHHHHHHHHHHHHTTS-S----------EE-S--BTTB----EESSTT--